Protein AF-A0A5K1HPI1-F1 (afdb_monomer_lite)

Sequence (165 aa):
KYSEIVFPILSPDPATKKEVHFLKYPIYVGGNRGRGQIYPDGSKSNNTVYNASAAGIVSKIVRKEKKGGYEITISDASNGHETVDIIPPGPELLVSEGEYIKLDQPLTSNPNVGGFGQGDAEIVLQDPLRIQGLLFFLASVILAQIFLVLKKKQFEKVQLAEMNF

Foldseek 3Di:
DPPDDDDDDDDDDCVVPVVDDQFKDKDKDKDKDDDDQADPVRDGDLQAWDFDQAWAFFADWDFDDPFTWIWTWGQHPPPRDIDIDTHGPDWAADDDHGDTDHHRHTRTDRRDPMDMDMDMDIDGRDDVVVVVVVVVVVVVVVVVVVVVVVVVVVVVVVCVVVVHD

InterPro domains:
  IPR002325 Cytochrome f [PF01333] (46-165)
  IPR002325 Cytochrome f [PR00610] (12-32)
  IPR002325 Cytochrome f [PR00610] (33-56)
  IPR002325 Cytochrome f [PR00610] (83-103)
  IPR002325 Cytochrome f [PR00610] (104-124)
  IPR002325 Cytochrome f [PR00610] (125-145)
  IPR002325 Cytochrome f [PR00610] (146-163)
  IPR002325 Cytochrome f [PS51010] (1-165)
  IPR011054 Rudiment single hybrid motif [SSF51246] (47-110)
  IPR024058 Cytochrome f transmembrane anchor [SSF103431] (127-165)
  IPR024094 Cytochrome f large domain [PF16639] (1-34)
  IPR036826 Cytochrome f large domain superfamily [G3DSA:2.60.40.830] (1-131)
  IPR036826 Cytochrome f large domain superfamily [SSF49441] (1-130)

Radius of gyration: 35.95 Å; chains: 1; bounding box: 88×32×83 Å

pLDDT: mean 94.17, std 6.2, range [66.31, 98.75]

Organism: NCBI:txid210225

Secondary structure (DSSP, 8-state):
--SS-----PPP-TTT-TT--SSEEEEEEEEEES--SB-TTSPBPSSS--B-SS-EEEEEEEE-TTT--EEEEEE-TTT--EEEEEE-SSSPB---TT-EE-TT-B-B------EEEEEEEEEE---HHHHHHHHHHHHHHHHHHHHHHHHHHHHHHHHHHHT--

Structure (mmCIF, N/CA/C/O backbone):
data_AF-A0A5K1HPI1-F1
#
_entry.id   AF-A0A5K1HPI1-F1
#
loop_
_atom_site.group_PDB
_atom_site.id
_atom_site.type_symbol
_atom_site.label_atom_id
_atom_site.label_alt_id
_atom_site.label_comp_id
_atom_site.label_asym_id
_atom_site.label_entity_id
_atom_site.label_seq_id
_atom_site.pdbx_PDB_ins_code
_atom_site.Cartn_x
_atom_site.Cartn_y
_atom_site.Cartn_z
_atom_site.occupancy
_atom_site.B_iso_or_equiv
_atom_site.auth_seq_id
_atom_site.auth_comp_id
_atom_site.auth_asym_id
_atom_site.auth_atom_id
_atom_site.pdbx_PDB_model_num
ATOM 1 N N . LYS A 1 1 ? -8.121 -18.386 0.194 1.00 85.50 1 LYS A N 1
ATOM 2 C CA . LYS A 1 1 ? -8.402 -18.503 -1.258 1.00 85.50 1 LYS A CA 1
ATOM 3 C C . LYS A 1 1 ? -7.770 -17.364 -2.054 1.00 85.50 1 LYS A C 1
ATOM 5 O O . LYS A 1 1 ? -7.110 -17.675 -3.026 1.00 85.50 1 LYS A O 1
ATOM 10 N N . TYR A 1 2 ? -7.904 -16.100 -1.637 1.00 91.31 2 TYR A N 1
ATOM 11 C CA . TYR A 1 2 ? -7.254 -14.964 -2.310 1.00 91.31 2 TYR A CA 1
ATOM 12 C C . TYR A 1 2 ? -6.199 -14.320 -1.404 1.00 91.31 2 TYR A C 1
ATOM 14 O O . TYR A 1 2 ? -6.504 -13.408 -0.644 1.00 91.31 2 TYR A O 1
ATOM 22 N N . SER A 1 3 ? -4.981 -14.863 -1.417 1.00 93.50 3 SER A N 1
ATOM 23 C CA . SER A 1 3 ? -3.787 -14.190 -0.873 1.00 93.50 3 SER A CA 1
ATOM 24 C C . SER A 1 3 ? -3.172 -13.222 -1.883 1.00 93.50 3 SER A C 1
ATOM 26 O O . SER A 1 3 ? -2.490 -12.287 -1.490 1.00 93.50 3 SER A O 1
ATOM 28 N N . GLU A 1 4 ? -3.461 -13.437 -3.166 1.00 95.44 4 GLU A N 1
ATOM 29 C CA . GLU A 1 4 ? -3.016 -12.634 -4.296 1.00 95.44 4 GLU A CA 1
ATOM 30 C C . GLU A 1 4 ? -4.220 -12.353 -5.199 1.00 95.44 4 GLU A C 1
ATOM 32 O O . GLU A 1 4 ? -5.107 -13.202 -5.356 1.00 95.44 4 GLU A O 1
ATOM 37 N N . ILE A 1 5 ? -4.269 -11.146 -5.761 1.00 96.69 5 ILE A N 1
ATOM 38 C CA . ILE A 1 5 ? -5.320 -10.703 -6.679 1.00 96.69 5 ILE A CA 1
ATOM 39 C C . ILE A 1 5 ? -4.632 -10.190 -7.942 1.00 96.69 5 ILE A C 1
ATOM 41 O O . ILE A 1 5 ? -3.748 -9.339 -7.866 1.00 96.69 5 ILE A O 1
ATOM 45 N N . VAL A 1 6 ? -5.046 -10.706 -9.098 1.00 97.12 6 VAL A N 1
ATOM 46 C CA . VAL A 1 6 ? -4.508 -10.313 -10.404 1.00 97.12 6 VAL A CA 1
ATOM 47 C C . VAL A 1 6 ? -5.476 -9.343 -11.070 1.00 97.12 6 VAL A C 1
ATOM 49 O O . VAL A 1 6 ? -6.651 -9.663 -11.250 1.00 97.12 6 VAL A O 1
ATOM 52 N N . PHE A 1 7 ? -4.970 -8.172 -11.456 1.00 97.38 7 PHE A N 1
ATOM 53 C CA . PHE A 1 7 ? -5.740 -7.141 -12.147 1.00 97.38 7 PHE A CA 1
ATOM 54 C C . PHE A 1 7 ? -5.348 -7.096 -13.630 1.00 97.38 7 PHE A C 1
ATOM 56 O O . PHE A 1 7 ? -4.215 -6.725 -13.943 1.00 97.38 7 PHE A O 1
ATOM 63 N N . PRO A 1 8 ? -6.250 -7.448 -14.561 1.00 97.56 8 PRO A N 1
ATOM 64 C CA . PRO A 1 8 ? -6.012 -7.237 -15.983 1.00 97.56 8 PRO A CA 1
ATOM 65 C C . PRO A 1 8 ? -6.231 -5.755 -16.326 1.00 97.56 8 PRO A C 1
ATOM 67 O O . PRO A 1 8 ? -7.366 -5.282 -16.360 1.00 97.56 8 PRO A O 1
ATOM 70 N N . ILE A 1 9 ? -5.145 -5.017 -16.565 1.00 97.19 9 ILE A N 1
ATOM 71 C CA . ILE A 1 9 ? -5.173 -3.580 -16.884 1.00 97.19 9 ILE A CA 1
ATOM 72 C C . ILE A 1 9 ? -4.748 -3.377 -18.340 1.00 97.19 9 ILE A C 1
ATOM 74 O O . ILE A 1 9 ? -3.723 -3.903 -18.771 1.00 97.19 9 ILE A O 1
ATOM 78 N N . LEU A 1 10 ? -5.521 -2.591 -19.091 1.00 97.50 10 LEU A N 1
ATOM 79 C CA . LEU A 1 10 ? -5.189 -2.186 -20.456 1.00 97.50 10 LEU A CA 1
ATOM 80 C C . LEU A 1 10 ? -4.533 -0.801 -20.446 1.00 97.50 10 LEU A C 1
ATOM 82 O O . LEU A 1 10 ? -5.100 0.153 -19.911 1.00 97.50 10 LEU A O 1
ATOM 86 N N . SER A 1 11 ? -3.354 -0.680 -21.056 1.00 97.25 11 SER A N 1
ATOM 87 C CA . SER A 1 11 ? -2.669 0.605 -21.200 1.00 97.25 11 SER A CA 1
ATOM 88 C C . SER A 1 11 ? -3.407 1.534 -22.176 1.00 97.25 11 SER A C 1
ATOM 90 O O . SER A 1 11 ? -3.920 1.065 -23.194 1.00 97.25 11 SER A O 1
ATOM 92 N N . PRO A 1 12 ? -3.437 2.853 -21.921 1.00 96.88 12 PRO A N 1
ATOM 93 C CA . PRO A 1 12 ? -3.958 3.825 -22.877 1.00 96.88 12 PRO A CA 1
ATOM 94 C C . PRO A 1 12 ? -3.032 3.988 -24.092 1.00 96.88 12 PRO A C 1
ATOM 96 O O . PRO A 1 12 ? -1.845 3.674 -24.026 1.00 96.88 12 PRO A O 1
ATOM 99 N N . ASP A 1 13 ? -3.574 4.547 -25.174 1.00 96.31 13 ASP A N 1
ATOM 100 C CA . ASP A 1 13 ? -2.833 4.870 -26.394 1.00 96.31 13 ASP A CA 1
ATOM 101 C C . ASP A 1 13 ? -2.699 6.401 -26.579 1.00 96.31 13 ASP A C 1
ATOM 103 O O . ASP A 1 13 ? -3.703 7.077 -26.837 1.00 96.31 13 ASP A O 1
ATOM 107 N N . PRO A 1 14 ? -1.479 6.965 -26.464 1.00 95.81 14 PRO A N 1
ATOM 108 C CA . PRO A 1 14 ? -1.208 8.386 -26.707 1.00 95.81 14 PRO A CA 1
ATOM 109 C C . PRO A 1 14 ? -1.517 8.878 -28.129 1.00 95.81 14 PRO A C 1
ATOM 111 O O . PRO A 1 14 ? -1.724 10.077 -28.319 1.00 95.81 14 PRO A O 1
ATOM 114 N N . ALA A 1 15 ? -1.554 7.997 -29.138 1.00 94.00 15 ALA A N 1
ATOM 115 C CA . ALA A 1 15 ? -1.855 8.399 -30.516 1.00 94.00 15 ALA A CA 1
ATOM 116 C C . ALA A 1 15 ? -3.324 8.812 -30.685 1.00 94.00 15 ALA A C 1
ATOM 118 O O . ALA A 1 15 ? -3.647 9.708 -31.467 1.00 94.00 15 ALA A O 1
ATOM 119 N N . THR A 1 16 ? -4.215 8.179 -29.922 1.00 95.69 16 THR A N 1
ATOM 120 C CA . THR A 1 16 ? -5.654 8.461 -29.933 1.00 95.69 16 THR A CA 1
ATOM 121 C C . THR A 1 16 ? -6.079 9.404 -28.808 1.00 95.69 16 THR A C 1
ATOM 123 O O . THR A 1 16 ? -7.016 10.184 -28.987 1.00 95.69 16 THR A O 1
ATOM 126 N N . LYS A 1 17 ? -5.387 9.390 -27.660 1.00 95.19 17 LYS A N 1
ATOM 127 C CA . LYS A 1 17 ? -5.703 10.223 -26.487 1.00 95.19 17 LYS A CA 1
ATOM 128 C C . LYS A 1 17 ? -4.611 11.256 -26.218 1.00 95.19 17 LYS A C 1
ATOM 130 O O . LYS A 1 17 ? -3.588 10.945 -25.619 1.00 95.19 17 LYS A O 1
ATOM 135 N N . LYS A 1 18 ? -4.885 12.515 -26.575 1.00 93.75 18 LYS A N 1
ATOM 136 C CA . LYS A 1 18 ? -3.924 13.632 -26.468 1.00 93.75 18 LYS A CA 1
ATOM 137 C C . LYS A 1 18 ? -3.504 13.996 -25.040 1.00 93.75 18 LYS A C 1
ATOM 139 O O . LYS A 1 18 ? -2.464 14.617 -24.870 1.00 93.75 18 LYS A O 1
ATOM 144 N N . GLU A 1 19 ? -4.301 13.630 -24.040 1.00 95.69 19 GLU A N 1
ATOM 145 C CA . GLU A 1 19 ? -4.015 13.880 -22.618 1.00 95.69 19 GLU A CA 1
ATOM 146 C C . GLU A 1 19 ? -3.029 12.862 -22.017 1.00 95.69 19 GLU A C 1
ATOM 148 O O . GLU A 1 19 ? -2.554 13.033 -20.897 1.00 95.69 19 GLU A O 1
ATOM 153 N N . VAL A 1 20 ? -2.727 11.783 -22.747 1.00 95.38 20 VAL A N 1
ATOM 154 C CA . VAL A 1 20 ? -1.820 10.722 -22.306 1.00 95.38 20 VAL A CA 1
ATOM 155 C C . VAL A 1 20 ? -0.486 10.876 -23.026 1.00 95.38 20 VAL A C 1
ATOM 157 O O . VAL A 1 20 ? -0.434 11.117 -24.231 1.00 95.38 20 VAL A O 1
ATOM 160 N N . HIS A 1 21 ? 0.612 10.702 -22.296 1.00 96.62 21 HIS A N 1
ATOM 161 C CA . HIS A 1 21 ? 1.962 10.869 -22.821 1.00 96.62 21 HIS A CA 1
ATOM 162 C C . HIS A 1 21 ? 2.842 9.667 -22.471 1.00 96.62 21 HIS A C 1
ATOM 164 O O . HIS A 1 21 ? 2.627 8.985 -21.475 1.00 96.62 21 HIS A O 1
ATOM 170 N N . PHE A 1 22 ? 3.871 9.403 -23.276 1.00 97.44 22 PHE A N 1
ATOM 171 C CA . PHE A 1 22 ? 4.851 8.352 -22.985 1.00 97.44 22 PHE A CA 1
ATOM 172 C C . PHE A 1 22 ? 5.787 8.781 -21.849 1.00 97.44 22 PHE A C 1
ATOM 174 O O . PHE A 1 22 ? 6.827 9.409 -22.092 1.00 97.44 22 PHE A O 1
ATOM 181 N N . LEU A 1 23 ? 5.381 8.463 -20.621 1.00 97.12 23 LEU A N 1
ATOM 182 C CA . LEU A 1 23 ? 6.031 8.822 -19.365 1.00 97.12 23 LEU A CA 1
ATOM 183 C C . LEU A 1 23 ? 6.063 7.631 -18.399 1.00 97.12 23 LEU A C 1
ATOM 185 O O . LEU A 1 23 ? 5.475 6.574 -18.638 1.00 97.12 23 LEU A O 1
ATOM 189 N N . LYS A 1 24 ? 6.760 7.831 -17.282 1.00 98.31 24 LYS A N 1
ATOM 190 C CA . LYS A 1 24 ? 6.691 6.963 -16.111 1.00 98.31 24 LYS A CA 1
ATOM 191 C C . LYS A 1 24 ? 5.533 7.428 -15.223 1.00 98.31 24 LYS A C 1
ATOM 193 O O . LYS A 1 24 ? 5.508 8.589 -14.824 1.00 98.31 24 LYS A O 1
ATOM 198 N N . TYR A 1 25 ? 4.588 6.537 -14.945 1.00 98.00 25 TYR A N 1
ATOM 199 C CA . TYR A 1 25 ? 3.385 6.803 -14.160 1.00 98.00 25 TYR A CA 1
ATOM 200 C C . TYR A 1 25 ? 3.420 6.048 -12.828 1.00 98.00 25 TYR A C 1
ATOM 202 O O . TYR A 1 25 ? 3.843 4.890 -12.814 1.00 98.00 25 TYR A O 1
ATOM 210 N N . PRO A 1 26 ? 2.953 6.658 -11.724 1.00 98.12 26 PRO A N 1
ATOM 211 C CA . PRO A 1 26 ? 2.800 5.959 -10.457 1.00 98.12 26 PRO A CA 1
ATOM 212 C C . PRO A 1 26 ? 1.544 5.074 -10.451 1.00 98.12 26 PRO A C 1
ATOM 214 O O . PRO A 1 26 ? 0.534 5.384 -11.085 1.00 98.12 26 PRO A O 1
ATOM 217 N N . ILE A 1 27 ? 1.603 3.985 -9.693 1.00 98.12 27 ILE A N 1
ATOM 218 C CA . ILE A 1 27 ? 0.493 3.096 -9.353 1.00 98.12 27 ILE A CA 1
ATOM 219 C C . ILE A 1 27 ? 0.457 2.997 -7.830 1.00 98.12 27 ILE A C 1
ATOM 221 O O . ILE A 1 27 ? 1.417 2.538 -7.216 1.00 98.12 27 ILE A O 1
ATOM 225 N N . TYR A 1 28 ? -0.665 3.397 -7.238 1.00 98.19 28 TYR A N 1
ATOM 226 C CA . TYR A 1 28 ? -0.897 3.324 -5.799 1.00 98.19 28 TYR A CA 1
ATOM 227 C C . TYR A 1 28 ? -1.842 2.170 -5.490 1.00 98.19 28 TYR A C 1
ATOM 229 O O . TYR A 1 28 ? -2.900 2.050 -6.116 1.00 98.19 28 TYR A O 1
ATOM 237 N N . VAL A 1 29 ? -1.488 1.333 -4.518 1.00 97.88 29 VAL A N 1
ATOM 238 C CA . VAL A 1 29 ? -2.328 0.216 -4.086 1.00 97.88 29 VAL A CA 1
ATOM 239 C C . VAL A 1 29 ? -2.494 0.219 -2.572 1.00 97.88 29 VAL A C 1
ATOM 241 O O . VAL A 1 29 ? -1.565 0.491 -1.816 1.00 97.88 29 VAL A O 1
ATOM 244 N N . GLY A 1 30 ? -3.705 -0.103 -2.127 1.00 97.81 30 GLY A N 1
ATOM 245 C CA . GLY A 1 30 ? -4.031 -0.320 -0.724 1.00 97.81 30 GLY A CA 1
ATOM 246 C C . GLY A 1 30 ? -4.665 -1.692 -0.555 1.00 97.81 30 GLY A C 1
ATOM 247 O O . GLY A 1 30 ? -5.552 -2.068 -1.322 1.00 97.81 30 GLY A O 1
ATOM 248 N N . GLY A 1 31 ? -4.218 -2.440 0.447 1.00 97.38 31 GLY A N 1
ATOM 249 C CA . GLY A 1 31 ? -4.734 -3.767 0.759 1.00 97.38 31 GLY A CA 1
ATOM 250 C C . GLY A 1 31 ? -5.051 -3.891 2.241 1.00 97.38 31 GLY A C 1
ATOM 251 O O . GLY A 1 31 ? -4.236 -3.531 3.084 1.00 97.38 31 GLY A O 1
ATOM 252 N N . ASN A 1 32 ? -6.227 -4.423 2.569 1.00 97.25 32 ASN A N 1
ATOM 253 C CA . ASN A 1 32 ? -6.611 -4.745 3.941 1.00 97.25 32 ASN A CA 1
ATOM 254 C C . ASN A 1 32 ? -6.874 -6.244 4.078 1.00 97.25 32 ASN A C 1
ATOM 256 O O . ASN A 1 32 ? -7.562 -6.844 3.248 1.00 97.25 32 ASN A O 1
ATOM 260 N N . ARG A 1 33 ? -6.411 -6.826 5.183 1.00 96.88 33 ARG A N 1
ATOM 261 C CA . ARG A 1 33 ? -6.815 -8.163 5.619 1.00 96.88 33 ARG A CA 1
ATOM 262 C C . ARG A 1 33 ? -7.291 -8.101 7.064 1.00 96.88 33 ARG A C 1
ATOM 264 O O . ARG A 1 33 ? -6.565 -7.644 7.935 1.00 96.88 33 ARG A O 1
ATOM 271 N N . GLY A 1 34 ? -8.478 -8.643 7.325 1.00 96.00 34 GLY A N 1
ATOM 272 C CA . GLY A 1 34 ? -9.111 -8.616 8.646 1.00 96.00 34 GLY A CA 1
ATOM 273 C C . GLY A 1 34 ? -10.226 -7.573 8.743 1.00 96.00 34 GLY A C 1
ATOM 274 O O . GLY A 1 34 ? -10.541 -6.885 7.771 1.00 96.00 34 GLY A O 1
ATOM 275 N N . ARG A 1 35 ? -10.872 -7.503 9.909 1.00 97.38 35 ARG A N 1
ATOM 276 C CA . ARG A 1 35 ? -11.989 -6.584 10.170 1.00 97.38 35 ARG A CA 1
ATOM 277 C C . ARG A 1 35 ? -11.469 -5.226 10.643 1.00 97.38 35 ARG A C 1
ATOM 279 O O . ARG A 1 35 ? -10.495 -5.174 11.387 1.00 97.38 35 ARG A O 1
ATOM 286 N N . GLY A 1 36 ? -12.147 -4.152 10.248 1.00 96.56 36 GLY A N 1
ATOM 287 C CA . GLY A 1 36 ? -11.835 -2.799 10.711 1.00 96.56 36 GLY A CA 1
ATOM 288 C C . GLY A 1 36 ? -12.196 -2.567 12.180 1.00 96.56 36 GLY A C 1
ATOM 289 O O . GLY A 1 36 ? -12.911 -3.363 12.788 1.00 96.56 36 GLY A O 1
ATOM 290 N N . GLN A 1 37 ? -11.691 -1.466 12.735 1.00 97.38 37 GLN A N 1
ATOM 291 C CA . GLN A 1 37 ? -11.839 -1.108 14.150 1.00 97.38 37 GLN A 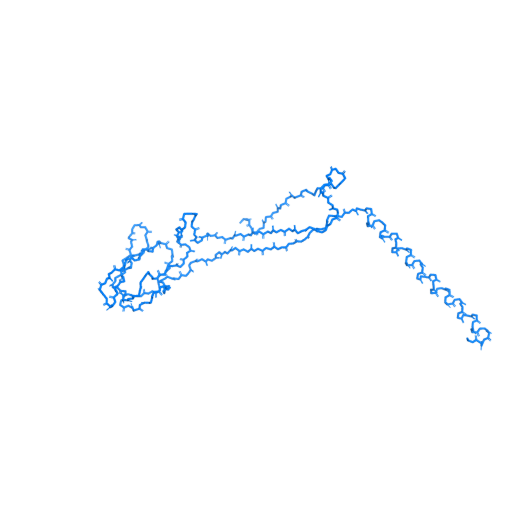CA 1
ATOM 292 C C . GLN A 1 37 ? -13.056 -0.213 14.407 1.00 97.38 37 GLN A C 1
ATOM 294 O O . GLN A 1 37 ? -13.617 -0.274 15.499 1.00 97.38 37 GLN A O 1
ATOM 299 N N . ILE A 1 38 ? -13.458 0.596 13.425 1.00 97.44 38 ILE A N 1
ATOM 300 C CA . ILE A 1 38 ? -14.451 1.670 13.553 1.00 97.44 38 ILE A CA 1
ATOM 301 C C . ILE A 1 38 ? -15.477 1.532 12.424 1.00 97.44 38 ILE A C 1
ATOM 303 O O . ILE A 1 38 ? -15.113 1.217 11.288 1.00 97.44 38 ILE A O 1
ATOM 307 N N . TYR A 1 39 ? -16.752 1.743 12.739 1.00 97.12 39 TYR A N 1
ATOM 308 C CA . TYR A 1 39 ? -17.839 1.796 11.764 1.00 97.12 39 TYR A CA 1
ATOM 309 C C . TYR A 1 39 ? -18.015 3.213 11.191 1.00 97.12 39 TYR A C 1
ATOM 311 O O . TYR A 1 39 ? -17.573 4.182 11.804 1.00 97.12 39 TYR A O 1
ATOM 319 N N . PRO A 1 40 ? -18.681 3.377 10.031 1.00 97.69 40 PRO A N 1
ATOM 320 C CA . PRO A 1 40 ? -18.888 4.697 9.425 1.00 97.69 40 PRO A CA 1
ATOM 321 C C . PRO A 1 40 ? -19.642 5.711 10.302 1.00 97.69 40 PRO A C 1
ATOM 323 O O . PRO A 1 40 ? -19.511 6.909 10.082 1.00 97.69 40 PRO A O 1
ATOM 326 N N . ASP A 1 41 ? -20.410 5.248 11.291 1.00 97.12 41 ASP A N 1
ATOM 327 C CA . ASP A 1 41 ? -21.094 6.088 12.285 1.00 97.12 41 ASP A CA 1
ATOM 328 C C . ASP A 1 41 ? -20.173 6.561 13.430 1.00 97.12 41 ASP A C 1
ATOM 330 O O . ASP A 1 41 ? -20.614 7.272 14.330 1.00 97.12 41 ASP A O 1
ATOM 334 N N . GLY A 1 42 ? -18.897 6.166 13.410 1.00 96.88 42 GLY A N 1
ATOM 335 C CA . GLY A 1 42 ? -17.898 6.474 14.432 1.00 96.88 42 GLY A CA 1
ATOM 336 C C . GLY A 1 42 ? -17.872 5.490 15.604 1.00 96.88 42 GLY A C 1
ATOM 337 O O . GLY A 1 42 ? -16.978 5.579 16.449 1.00 96.88 42 GLY A O 1
ATOM 338 N N . SER A 1 43 ? -18.796 4.527 15.669 1.00 95.62 43 SER A N 1
ATOM 339 C CA . SER A 1 43 ? -18.824 3.544 16.752 1.00 95.62 43 SER A CA 1
ATOM 340 C C . SER A 1 43 ? -17.673 2.535 16.641 1.00 95.62 43 SER A C 1
ATOM 342 O O . SER A 1 43 ? -17.247 2.133 15.553 1.00 95.62 43 SER A O 1
ATOM 344 N N . LYS A 1 44 ? -17.143 2.108 17.793 1.00 95.81 44 LYS A N 1
ATOM 345 C CA . LYS A 1 44 ? -16.100 1.075 17.862 1.00 95.81 44 LYS A CA 1
ATOM 346 C C . LYS A 1 44 ? -16.695 -0.306 17.583 1.00 95.81 44 LYS A C 1
ATOM 348 O O . LYS A 1 44 ? -17.737 -0.676 18.121 1.00 95.81 44 LYS A O 1
ATOM 353 N N . SER A 1 45 ? -15.992 -1.099 16.784 1.00 96.38 45 SER A N 1
ATOM 354 C CA . SER A 1 45 ? -16.274 -2.524 16.609 1.00 96.38 45 SER A CA 1
ATOM 355 C C . SER A 1 45 ? -15.705 -3.352 17.764 1.00 96.38 45 SER A C 1
ATOM 357 O O . SER A 1 45 ? -14.851 -2.899 18.514 1.00 96.38 45 SER A O 1
ATOM 359 N N . ASN A 1 46 ? -16.072 -4.629 17.833 1.00 95.31 46 ASN A N 1
ATOM 360 C CA . ASN A 1 46 ? -15.461 -5.576 18.764 1.00 95.31 46 ASN A CA 1
ATOM 361 C C . ASN A 1 46 ? -14.042 -6.054 18.372 1.00 95.31 46 ASN A C 1
ATOM 363 O O . ASN A 1 46 ? -13.530 -6.972 19.003 1.00 95.31 46 ASN A O 1
ATOM 367 N N . ASN A 1 47 ? -13.420 -5.494 17.323 1.00 96.88 47 ASN A N 1
ATOM 368 C CA . ASN A 1 47 ? -12.049 -5.816 16.898 1.00 96.88 47 ASN A CA 1
ATOM 369 C C . ASN A 1 47 ? -11.060 -4.682 17.230 1.00 96.88 47 ASN A C 1
ATOM 371 O O . ASN A 1 47 ? -10.234 -4.299 16.400 1.00 96.88 47 ASN A O 1
ATOM 375 N N . THR A 1 48 ? -11.208 -4.084 18.409 1.00 97.00 48 THR A N 1
ATOM 376 C CA . THR A 1 48 ? -10.373 -2.982 18.898 1.00 97.00 48 THR A CA 1
ATOM 377 C C . THR A 1 48 ? -10.263 -3.031 20.419 1.00 97.00 48 THR A C 1
ATOM 379 O O . THR A 1 48 ? -10.954 -3.815 21.071 1.00 97.00 48 THR A O 1
ATOM 382 N N . VAL A 1 49 ? -9.401 -2.184 20.973 1.00 96.94 49 VAL A N 1
ATOM 383 C CA . VAL A 1 49 ? -9.220 -2.031 22.418 1.00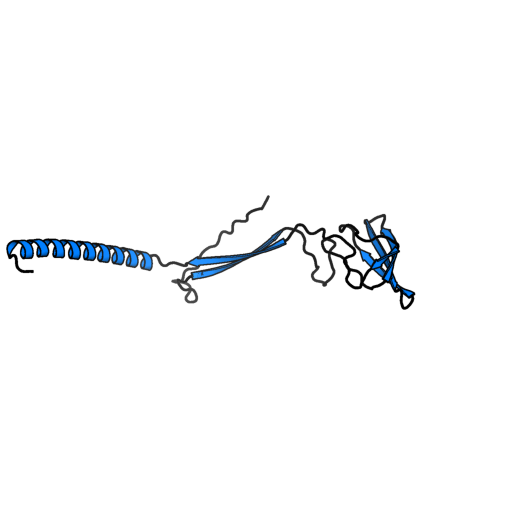 96.94 49 VAL A CA 1
ATOM 384 C C . VAL A 1 49 ? -10.294 -1.106 22.996 1.00 96.94 49 VAL A C 1
ATOM 386 O O . VAL A 1 49 ? -10.605 -0.043 22.437 1.00 96.94 49 VAL A O 1
ATOM 389 N N . TYR A 1 50 ? -10.848 -1.513 24.137 1.00 96.81 50 TYR A N 1
ATOM 390 C CA . TYR A 1 50 ? -11.737 -0.694 24.952 1.00 96.81 50 TYR A CA 1
ATOM 391 C C . TYR A 1 50 ? -10.951 -0.117 26.130 1.00 96.81 50 TYR A C 1
ATOM 393 O O . TYR A 1 50 ? -10.272 -0.849 26.846 1.00 96.81 50 TYR A O 1
ATOM 401 N N . ASN A 1 51 ? -11.033 1.201 26.293 1.00 96.81 51 ASN A N 1
ATOM 402 C CA . ASN A 1 51 ? -10.323 1.952 27.324 1.00 96.81 51 ASN A CA 1
ATOM 403 C C . ASN A 1 51 ? -11.313 2.431 28.384 1.00 96.81 51 ASN A C 1
ATOM 405 O O . ASN A 1 51 ? -12.492 2.604 28.072 1.00 96.81 51 ASN A O 1
ATOM 409 N N . ALA A 1 52 ? -10.806 2.684 29.586 1.00 95.44 52 ALA A N 1
ATOM 410 C CA . ALA A 1 52 ? -11.560 3.229 30.701 1.00 95.44 52 ALA A CA 1
ATOM 411 C C . ALA A 1 52 ? -12.055 4.648 30.407 1.00 95.44 52 ALA A C 1
ATOM 413 O O . ALA A 1 52 ? -11.256 5.537 30.098 1.00 95.44 52 ALA A O 1
ATOM 414 N N . SER A 1 53 ? -13.359 4.875 30.551 1.00 94.44 53 SER A N 1
ATOM 415 C CA . SER A 1 53 ? -13.968 6.203 30.383 1.00 94.44 53 SER A CA 1
ATOM 416 C C . SER A 1 53 ? -13.699 7.165 31.545 1.00 94.44 53 SER A C 1
ATOM 418 O O . SER A 1 53 ? -13.856 8.375 31.384 1.00 94.44 53 SER A O 1
ATOM 420 N N . ALA A 1 54 ? -13.287 6.647 32.705 1.00 92.88 54 ALA A N 1
ATOM 421 C CA . ALA A 1 54 ? -12.960 7.417 33.900 1.00 92.88 54 ALA A CA 1
ATOM 422 C C . ALA A 1 54 ? -11.815 6.760 34.688 1.00 92.88 54 ALA A C 1
ATOM 424 O O . ALA A 1 54 ? -11.556 5.564 34.558 1.00 92.88 54 ALA A O 1
ATOM 425 N N . ALA A 1 55 ? -11.132 7.548 35.521 1.00 93.44 55 ALA A N 1
ATOM 426 C CA . ALA A 1 55 ? -10.199 7.022 36.514 1.00 93.44 55 ALA A CA 1
ATOM 427 C C . ALA A 1 55 ? -10.958 6.607 37.783 1.00 93.44 55 ALA A C 1
ATOM 429 O O . ALA A 1 55 ? -11.909 7.278 38.179 1.00 93.44 55 ALA A O 1
ATOM 430 N N . GLY A 1 56 ? -10.528 5.537 38.447 1.00 94.00 56 GLY A N 1
ATOM 431 C CA . GLY A 1 56 ? -11.193 5.059 39.655 1.00 94.00 56 GLY A CA 1
ATOM 432 C C . GLY A 1 56 ? -10.864 3.613 39.992 1.00 94.00 56 GLY A C 1
ATOM 433 O O . GLY A 1 56 ? -9.939 3.026 39.436 1.00 94.00 56 GLY A O 1
ATOM 434 N N . ILE A 1 57 ? -11.629 3.041 40.917 1.00 94.06 57 ILE A N 1
ATOM 435 C CA . ILE A 1 57 ? -11.541 1.625 41.290 1.00 94.06 57 ILE A CA 1
ATOM 436 C C . ILE A 1 57 ? -12.597 0.847 40.502 1.00 94.06 57 ILE A C 1
ATOM 438 O O . ILE A 1 57 ? -13.747 1.277 40.412 1.00 94.06 57 ILE A O 1
ATOM 442 N N . VAL A 1 58 ? -12.223 -0.303 39.945 1.00 95.19 58 VAL A N 1
ATOM 443 C CA . VAL A 1 58 ? -13.168 -1.229 39.308 1.00 95.19 58 VAL A CA 1
ATOM 444 C C . VAL A 1 58 ? -14.031 -1.869 40.394 1.00 95.19 58 VAL A C 1
ATOM 446 O O . VAL A 1 58 ? -13.563 -2.732 41.135 1.00 95.19 58 VAL A O 1
ATOM 449 N N . SER A 1 59 ? -15.288 -1.443 40.512 1.00 93.06 59 SER A N 1
ATOM 450 C CA . SER A 1 59 ? -16.184 -1.904 41.576 1.00 93.06 59 SER A CA 1
ATOM 451 C C . SER A 1 59 ? -16.847 -3.237 41.244 1.00 93.06 59 SER A C 1
ATOM 453 O O . SER A 1 59 ? -17.055 -4.056 42.138 1.00 93.06 59 SER A O 1
ATOM 455 N N . LYS A 1 60 ? -17.178 -3.467 39.967 1.00 94.31 60 LYS A N 1
ATOM 456 C CA . LYS A 1 60 ? -17.874 -4.679 39.523 1.00 94.31 60 LYS A CA 1
ATOM 457 C C . LYS A 1 60 ? -17.630 -4.982 38.051 1.00 94.31 60 LYS A C 1
ATOM 459 O O . LYS A 1 60 ? -17.673 -4.079 37.216 1.00 94.31 60 LYS A O 1
ATOM 464 N N . ILE A 1 61 ? -17.466 -6.261 37.725 1.00 94.81 61 ILE A N 1
ATOM 465 C CA . ILE A 1 61 ? -17.389 -6.776 36.357 1.00 94.81 61 ILE A CA 1
ATOM 466 C C . ILE A 1 61 ? -18.502 -7.813 36.154 1.00 94.81 61 ILE A C 1
ATOM 468 O O . ILE A 1 61 ? -18.472 -8.913 36.703 1.00 94.81 61 ILE A O 1
ATOM 472 N N . VAL A 1 62 ? -19.491 -7.496 35.315 1.00 94.00 62 VAL A N 1
ATOM 473 C CA . VAL A 1 62 ? -20.592 -8.414 34.975 1.00 94.00 62 VAL A CA 1
ATOM 474 C C . VAL A 1 62 ? -20.425 -8.949 33.560 1.00 94.00 62 VAL A C 1
ATOM 476 O O . VAL A 1 62 ? -20.396 -8.193 32.590 1.00 94.00 62 VAL A O 1
ATOM 479 N N . ARG A 1 63 ? -20.379 -10.276 33.414 1.00 89.31 63 ARG A N 1
ATOM 480 C CA . ARG A 1 63 ? -20.377 -10.934 32.100 1.00 89.31 63 ARG A CA 1
ATOM 481 C C . ARG A 1 63 ? -21.807 -11.097 31.580 1.00 89.31 63 ARG A C 1
ATOM 483 O O . ARG A 1 63 ? -22.650 -11.678 32.257 1.00 89.31 63 ARG A O 1
ATOM 490 N N . LYS A 1 64 ? -22.089 -10.641 30.355 1.00 86.25 64 LYS A N 1
ATOM 491 C CA . LYS A 1 64 ? -23.432 -10.760 29.752 1.00 86.25 64 LYS A CA 1
ATOM 492 C C . LYS A 1 64 ? -23.662 -12.174 29.205 1.00 86.25 64 LYS A C 1
ATOM 494 O O . LYS A 1 64 ? -22.998 -12.591 28.260 1.00 86.25 64 LYS A O 1
ATOM 499 N N . GLU A 1 65 ? -24.636 -12.899 29.760 1.00 74.75 65 GLU A N 1
ATOM 500 C CA . GLU A 1 65 ? -24.833 -14.340 29.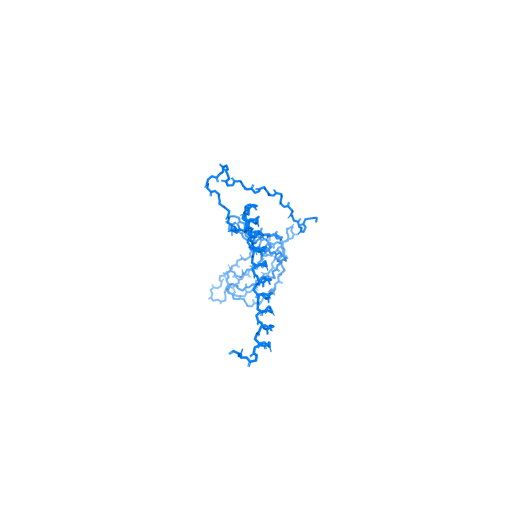510 1.00 74.75 65 GLU A CA 1
ATOM 501 C C . GLU A 1 65 ? -25.193 -14.707 28.056 1.00 74.75 65 GLU A C 1
ATOM 503 O O . GLU A 1 65 ? -24.625 -15.643 27.503 1.00 74.75 65 GLU A O 1
ATOM 508 N N . LYS A 1 66 ? -26.117 -13.983 27.400 1.00 69.00 66 LYS A N 1
ATOM 509 C CA . LYS A 1 66 ? -26.673 -14.403 26.089 1.00 69.00 66 LYS A CA 1
ATOM 510 C C . LYS A 1 66 ? -25.872 -13.962 24.859 1.00 69.00 66 LYS A C 1
ATOM 512 O O . LYS A 1 66 ? -25.977 -14.593 23.814 1.00 69.00 66 LYS A O 1
ATOM 517 N N . LYS A 1 67 ? -25.132 -12.853 24.948 1.00 69.44 67 LYS A N 1
ATOM 518 C CA . LYS A 1 67 ? -24.364 -12.274 23.824 1.00 69.44 67 LYS A CA 1
ATOM 519 C C . LYS A 1 67 ? -22.854 -12.250 24.075 1.00 69.44 67 LYS A C 1
ATOM 521 O O . LYS A 1 67 ? -22.111 -11.897 23.167 1.00 69.44 67 LYS A O 1
ATOM 526 N N . GLY A 1 68 ? -22.398 -12.632 25.269 1.00 84.00 68 GLY A N 1
ATOM 527 C CA . GLY A 1 68 ? -21.031 -12.375 25.714 1.00 84.00 68 GLY A CA 1
ATOM 528 C C . GLY A 1 68 ? -20.755 -10.879 25.916 1.00 84.00 68 GLY A C 1
ATOM 529 O O . GLY A 1 68 ? -21.632 -10.037 25.718 1.00 84.00 68 GLY A O 1
ATOM 530 N N . GLY A 1 69 ? -19.523 -10.557 26.310 1.00 90.00 69 GLY A N 1
ATOM 531 C CA . GLY A 1 69 ? -19.102 -9.197 26.658 1.00 90.00 69 GLY A CA 1
ATOM 532 C C . GLY A 1 69 ? -19.170 -8.905 28.157 1.00 90.00 69 GLY A C 1
ATOM 533 O O . GLY A 1 69 ? -19.592 -9.754 28.953 1.00 90.00 69 GLY A O 1
ATOM 534 N N . TYR A 1 70 ? -18.745 -7.698 28.515 1.00 93.56 70 TYR A N 1
ATOM 535 C CA . TYR A 1 70 ? -18.567 -7.247 29.891 1.00 93.56 70 TYR A CA 1
ATOM 536 C C . TYR A 1 70 ? -19.261 -5.907 30.116 1.00 93.56 70 TYR A C 1
ATOM 538 O O . TYR A 1 70 ? -19.361 -5.074 29.215 1.00 93.56 70 TYR A O 1
ATOM 546 N N . GLU A 1 71 ? -19.746 -5.717 31.330 1.00 94.75 71 GLU A N 1
ATOM 547 C CA . GLU A 1 71 ? -20.176 -4.434 31.863 1.00 94.75 71 GLU A CA 1
ATOM 548 C C . GLU A 1 71 ? -19.318 -4.148 33.084 1.00 94.75 71 GLU A C 1
ATOM 550 O O . GLU A 1 71 ? -19.281 -4.960 34.012 1.00 94.75 71 GLU A O 1
ATOM 555 N N . ILE A 1 72 ? -18.570 -3.053 33.026 1.00 94.62 72 ILE A N 1
ATOM 556 C CA . ILE A 1 72 ? -17.575 -2.697 34.030 1.00 94.62 72 ILE A CA 1
ATOM 557 C C . ILE A 1 72 ? -18.031 -1.418 34.695 1.00 94.62 72 ILE A C 1
ATOM 559 O O . ILE A 1 72 ? -18.195 -0.396 34.033 1.00 94.62 72 ILE A O 1
ATOM 563 N N . THR A 1 73 ? -18.231 -1.486 36.002 1.00 95.25 73 THR A N 1
ATOM 564 C CA . THR A 1 73 ? -18.548 -0.319 36.814 1.00 95.25 73 THR A CA 1
ATOM 565 C C . THR A 1 73 ? -17.256 0.214 37.419 1.00 95.25 73 THR A C 1
ATOM 567 O O . THR A 1 73 ? -16.513 -0.519 38.075 1.00 95.25 73 THR A O 1
ATOM 570 N N . ILE A 1 74 ? -16.976 1.489 37.166 1.00 94.38 74 ILE A N 1
ATOM 571 C CA . ILE A 1 74 ? -15.803 2.208 37.659 1.00 94.38 74 ILE A CA 1
ATOM 572 C C . ILE A 1 74 ? -16.305 3.259 38.640 1.00 94.38 74 ILE A C 1
ATOM 574 O O . ILE A 1 74 ? -17.047 4.159 38.251 1.00 94.38 74 ILE A O 1
ATOM 578 N N . SER A 1 75 ? -15.911 3.140 39.904 1.00 93.19 75 SER A N 1
ATOM 579 C CA . SER A 1 75 ? -16.222 4.124 40.939 1.00 93.19 75 SER A CA 1
ATOM 580 C C . SER A 1 75 ? -15.072 5.119 41.065 1.00 93.19 75 SER A C 1
ATOM 582 O O . SER A 1 75 ? -13.950 4.732 41.417 1.00 93.19 75 SER A O 1
ATOM 584 N N . ASP A 1 76 ? -15.342 6.392 40.795 1.00 86.25 76 ASP A N 1
ATOM 585 C CA . ASP A 1 76 ? -14.374 7.470 40.981 1.00 86.25 76 ASP A CA 1
ATOM 586 C C . ASP A 1 76 ? -14.128 7.690 42.483 1.00 86.25 76 ASP A C 1
ATOM 588 O O . ASP A 1 76 ? -15.043 7.931 43.277 1.00 86.25 76 ASP A O 1
ATOM 592 N N . ALA A 1 77 ? -12.858 7.591 42.879 1.00 73.12 77 ALA A N 1
ATOM 593 C CA . ALA A 1 77 ? -12.427 7.676 44.271 1.00 73.12 77 ALA A CA 1
ATOM 594 C C . ALA A 1 77 ? -12.610 9.078 44.887 1.00 73.12 77 ALA A C 1
ATOM 596 O O . ALA A 1 77 ? -12.551 9.217 46.108 1.00 73.12 77 ALA A O 1
ATOM 597 N N . SER A 1 78 ? -12.799 10.116 44.066 1.00 75.19 78 SER A N 1
ATOM 598 C CA . SER A 1 78 ? -12.830 11.514 44.510 1.00 75.19 78 SER A CA 1
ATOM 599 C C . SER A 1 78 ? -14.238 12.076 44.732 1.00 75.19 78 SER A C 1
ATOM 601 O O . SER A 1 78 ? -14.426 12.933 45.594 1.00 75.19 78 SER A O 1
ATOM 603 N N . ASN A 1 79 ? -15.230 11.600 43.979 1.00 77.06 79 ASN A N 1
ATOM 604 C CA . ASN A 1 79 ? -16.591 12.152 43.960 1.00 77.06 79 ASN A CA 1
ATOM 605 C C . ASN A 1 79 ? -17.689 11.076 44.093 1.00 77.06 79 ASN A C 1
ATOM 607 O O . ASN A 1 79 ? -18.865 11.426 44.189 1.00 77.06 79 ASN A O 1
ATOM 611 N N . GLY A 1 80 ? -17.324 9.786 44.131 1.00 76.12 80 GLY A N 1
ATOM 612 C CA . GLY A 1 80 ? -18.261 8.668 44.268 1.00 76.12 80 GLY A CA 1
ATOM 613 C C . GLY A 1 80 ? -19.152 8.440 43.045 1.00 76.12 80 GLY A C 1
ATOM 614 O O . GLY A 1 80 ? -20.120 7.689 43.139 1.00 76.12 80 GLY A O 1
ATOM 615 N N . HIS A 1 81 ? -18.861 9.089 41.914 1.00 86.69 81 HIS A N 1
ATOM 616 C CA . HIS A 1 81 ? -19.602 8.884 40.678 1.00 86.69 81 HIS A CA 1
ATOM 617 C C . HIS A 1 81 ? -19.241 7.523 40.072 1.00 86.69 81 HIS A C 1
ATOM 619 O O . HIS A 1 81 ? -18.065 7.167 39.970 1.00 86.69 81 HIS A O 1
ATOM 625 N N . GLU A 1 82 ? -20.256 6.770 39.654 1.00 91.00 82 GLU A N 1
ATOM 626 C CA . GLU A 1 82 ? -20.073 5.494 38.969 1.00 91.00 82 GLU A CA 1
ATOM 627 C C . GLU A 1 82 ? -20.234 5.679 37.462 1.00 91.00 82 GLU A C 1
ATOM 629 O O . GLU A 1 82 ? -21.244 6.200 36.983 1.00 91.00 82 GLU A O 1
ATOM 634 N N . THR A 1 83 ? -19.243 5.220 36.707 1.00 92.69 83 THR A N 1
ATOM 635 C CA . THR A 1 83 ? -19.292 5.181 35.246 1.00 92.69 83 THR A CA 1
ATOM 636 C C . THR A 1 83 ? -19.342 3.732 34.785 1.00 92.69 83 THR A C 1
ATOM 638 O O . THR A 1 83 ? -18.654 2.873 35.337 1.00 92.69 83 THR A O 1
ATOM 641 N N . VAL A 1 84 ? -20.184 3.446 33.789 1.00 94.56 84 VAL A N 1
ATOM 642 C CA . VAL A 1 84 ? -20.387 2.089 33.272 1.00 94.56 84 VAL A CA 1
ATOM 643 C C . VAL A 1 84 ? -19.822 1.975 31.864 1.00 94.56 84 VAL A C 1
ATOM 645 O O . VAL A 1 84 ? -20.357 2.560 30.922 1.00 94.56 84 VAL A O 1
ATOM 648 N N . ASP A 1 85 ? -18.784 1.158 31.722 1.00 94.06 85 ASP A N 1
ATOM 649 C CA . ASP A 1 85 ? -18.177 0.828 30.439 1.00 94.06 85 ASP A CA 1
ATOM 650 C C . ASP A 1 85 ? -18.732 -0.496 29.909 1.00 94.06 85 ASP A C 1
ATOM 652 O O . ASP A 1 85 ? -18.671 -1.545 30.555 1.00 94.06 85 ASP A O 1
ATOM 656 N N . ILE A 1 86 ? -19.285 -0.450 28.695 1.00 94.00 86 ILE A N 1
ATOM 657 C CA . ILE A 1 86 ? -19.870 -1.613 28.025 1.00 94.00 86 ILE A CA 1
ATOM 658 C C . ILE A 1 86 ? -18.901 -2.116 26.959 1.00 94.00 86 ILE A C 1
ATOM 660 O O . ILE A 1 86 ? -18.611 -1.423 25.982 1.00 94.00 86 ILE A O 1
ATOM 664 N N . ILE A 1 87 ? -18.460 -3.362 27.110 1.00 94.56 87 ILE A N 1
ATOM 665 C CA . ILE A 1 87 ? -17.519 -4.020 26.205 1.00 94.56 87 ILE A CA 1
ATOM 666 C C . ILE A 1 87 ? -18.247 -5.158 25.474 1.00 94.56 87 ILE A C 1
ATOM 668 O O . ILE A 1 87 ? -18.798 -6.056 26.121 1.00 94.56 87 ILE A O 1
ATOM 672 N N . PRO A 1 88 ? -18.275 -5.163 24.129 1.00 94.31 88 PRO A N 1
ATOM 673 C CA . PRO A 1 88 ? -18.891 -6.237 23.359 1.00 94.31 88 PRO A CA 1
ATOM 674 C C . PRO A 1 88 ? -18.077 -7.541 23.439 1.00 94.31 88 PRO A C 1
ATOM 676 O O . PRO A 1 88 ? -16.916 -7.536 23.843 1.00 94.31 88 PRO A O 1
ATOM 679 N N . PRO A 1 89 ? -18.642 -8.682 23.012 1.00 92.62 89 PRO A N 1
ATOM 680 C CA . PRO A 1 89 ? -17.897 -9.938 22.930 1.00 92.62 89 PRO A CA 1
ATOM 681 C C . PRO A 1 89 ? -16.722 -9.854 21.943 1.00 92.62 89 PRO A C 1
ATOM 683 O O . PRO A 1 89 ? -16.895 -9.416 20.802 1.00 92.62 89 PRO A O 1
ATOM 686 N N . GLY A 1 90 ? -15.554 -10.355 22.344 1.00 91.12 90 GLY A N 1
ATOM 687 C CA . GLY A 1 90 ? -14.380 -10.494 21.476 1.00 91.12 90 GLY A CA 1
ATOM 688 C C . GLY A 1 90 ? -13.069 -10.208 22.209 1.00 91.12 90 GLY A C 1
ATOM 689 O O . GLY A 1 90 ? -12.286 -11.139 22.372 1.00 91.12 90 GLY A O 1
ATOM 690 N N . PRO A 1 91 ? -12.835 -8.963 22.663 1.00 93.88 91 PRO A N 1
ATOM 691 C CA . PRO A 1 91 ? -11.639 -8.607 23.422 1.00 93.88 91 PRO A CA 1
ATOM 692 C C . PRO A 1 91 ? -11.593 -9.316 24.784 1.00 93.88 91 PRO A C 1
ATOM 69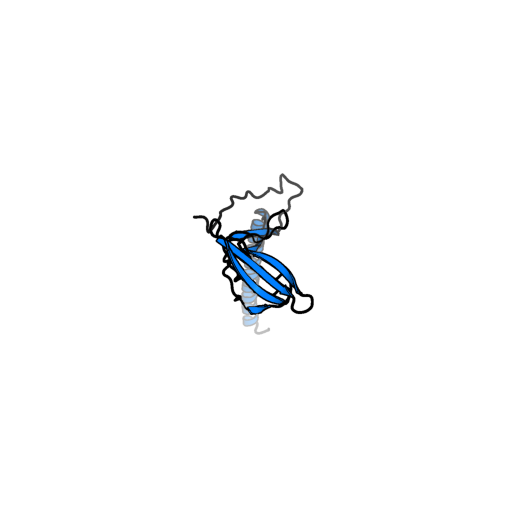4 O O . PRO A 1 91 ? -12.618 -9.428 25.463 1.00 93.88 91 PRO A O 1
ATOM 697 N N . GLU A 1 92 ? -10.410 -9.773 25.193 1.00 94.00 92 GLU A N 1
ATOM 698 C CA . GLU A 1 92 ? -10.203 -10.372 26.517 1.00 94.00 92 GLU A CA 1
ATOM 699 C C . GLU A 1 92 ? -9.955 -9.281 27.556 1.00 94.00 92 GLU A C 1
ATOM 701 O O . GLU A 1 92 ? -9.305 -8.280 27.262 1.00 94.00 92 GLU A O 1
ATOM 706 N N . LEU A 1 93 ? -10.469 -9.465 28.769 1.00 94.69 93 LEU A N 1
ATOM 707 C CA . LEU A 1 93 ? -10.321 -8.487 29.841 1.00 94.69 93 LEU A CA 1
ATOM 708 C C . LEU A 1 93 ? -8.945 -8.600 30.513 1.00 94.69 93 LEU A C 1
ATOM 710 O O . LEU A 1 93 ? -8.497 -9.708 30.798 1.00 94.69 93 LEU A O 1
ATOM 714 N N . LEU A 1 94 ? -8.299 -7.461 30.777 1.00 94.81 94 LEU A N 1
ATOM 715 C CA . LEU A 1 94 ? -6.983 -7.388 31.430 1.00 94.81 94 LEU A CA 1
ATOM 716 C C . LEU A 1 94 ? -7.044 -6.930 32.891 1.00 94.81 94 LEU A C 1
ATOM 718 O O . LEU A 1 94 ? -6.072 -7.114 33.615 1.00 94.81 94 LEU A O 1
ATOM 722 N N . VAL A 1 95 ? -8.161 -6.333 33.306 1.00 94.62 95 VAL A N 1
ATOM 723 C CA . VAL A 1 95 ? -8.344 -5.760 34.645 1.00 94.62 95 VAL A CA 1
ATOM 724 C C . VAL A 1 95 ? -9.177 -6.668 35.543 1.00 94.62 95 VAL A C 1
ATOM 726 O O . VAL A 1 95 ? -10.010 -7.442 35.060 1.00 94.62 95 VAL A O 1
ATOM 729 N N . SER A 1 96 ? -8.968 -6.554 36.854 1.00 95.00 96 SER A N 1
ATOM 730 C CA . SER A 1 96 ? -9.721 -7.296 37.878 1.00 95.00 96 SER A CA 1
ATOM 731 C C . SER A 1 96 ? -10.561 -6.375 38.767 1.00 95.00 96 SER A C 1
ATOM 733 O O . SER A 1 96 ? -10.309 -5.176 38.865 1.00 95.00 96 SER A O 1
ATOM 735 N N . GLU A 1 97 ? -11.568 -6.933 39.444 1.00 94.88 97 GLU A N 1
ATOM 736 C CA . GLU A 1 97 ? -12.327 -6.192 40.460 1.00 94.88 97 GLU A CA 1
ATOM 737 C C . GLU A 1 97 ? -11.400 -5.741 41.602 1.00 94.88 97 GLU A C 1
ATOM 739 O O . GLU A 1 97 ? -10.517 -6.485 42.033 1.00 94.88 97 GLU A O 1
ATOM 744 N N . GLY A 1 98 ? -11.592 -4.515 42.088 1.00 93.00 98 GLY A N 1
ATOM 745 C CA . GLY A 1 98 ? -10.759 -3.888 43.119 1.00 93.00 98 GLY A CA 1
ATOM 746 C C . GLY A 1 98 ? -9.481 -3.218 42.600 1.00 93.00 98 GLY A C 1
ATOM 747 O O . GLY A 1 98 ? -8.775 -2.578 43.379 1.00 93.00 98 GLY A O 1
ATOM 748 N N . GLU A 1 99 ? -9.179 -3.320 41.306 1.00 94.44 99 GLU A N 1
ATOM 749 C CA . GLU A 1 99 ? -8.024 -2.658 40.699 1.00 94.44 99 GLU A CA 1
ATOM 750 C C . GLU A 1 99 ? -8.276 -1.156 40.497 1.00 94.44 99 GLU A C 1
ATOM 752 O O . GLU A 1 99 ? -9.368 -0.741 40.103 1.00 94.44 99 GLU A O 1
ATOM 757 N N . TYR A 1 100 ? -7.255 -0.332 40.747 1.00 94.25 100 TYR A N 1
ATOM 758 C CA . TYR A 1 100 ? -7.290 1.091 40.416 1.00 94.25 100 TYR A CA 1
ATOM 759 C C . TYR A 1 100 ? -6.817 1.316 38.977 1.00 94.25 100 TYR A C 1
ATOM 761 O O . TYR A 1 100 ? -5.695 0.952 38.621 1.00 94.25 100 TYR A O 1
ATOM 769 N N . ILE A 1 101 ? -7.644 1.981 38.175 1.00 94.94 101 ILE A N 1
ATOM 770 C CA . ILE A 1 101 ? -7.401 2.274 36.763 1.00 94.94 101 ILE A CA 1
ATOM 771 C C . ILE A 1 101 ? -7.385 3.782 36.502 1.00 94.94 101 ILE A C 1
ATOM 773 O O . ILE A 1 101 ? -8.048 4.573 37.177 1.00 94.94 101 ILE A O 1
ATOM 777 N N . LYS A 1 102 ? -6.601 4.200 35.510 1.00 94.94 102 LYS A N 1
ATOM 778 C CA . LYS A 1 102 ? -6.521 5.595 35.055 1.00 94.94 102 LYS A CA 1
ATOM 779 C C . LYS A 1 102 ? -7.477 5.840 33.887 1.00 94.94 102 LYS A C 1
ATOM 781 O O . LYS A 1 102 ? -7.821 4.912 33.161 1.00 94.94 102 LYS A O 1
ATOM 786 N N . LEU A 1 103 ? -7.835 7.106 33.668 1.00 93.81 103 LEU A N 1
ATOM 787 C CA . LEU A 1 103 ? -8.531 7.534 32.455 1.00 93.81 103 LEU A CA 1
ATOM 788 C C . LEU A 1 103 ? -7.754 7.061 31.216 1.00 93.81 103 LEU A C 1
ATOM 790 O O . LEU A 1 103 ? -6.524 7.152 31.192 1.00 93.81 103 LEU A O 1
ATOM 794 N N . ASP A 1 104 ? -8.476 6.545 30.221 1.00 94.88 104 ASP A N 1
ATOM 795 C CA . ASP A 1 104 ? -7.946 5.993 28.970 1.00 94.88 104 ASP A CA 1
ATOM 796 C C . ASP A 1 104 ? -7.031 4.760 29.114 1.00 94.88 104 ASP A C 1
ATOM 798 O O . ASP A 1 104 ? -6.465 4.289 28.122 1.00 94.88 104 ASP A O 1
ATOM 802 N N . GLN A 1 105 ? -6.918 4.172 30.311 1.00 96.50 105 GLN A N 1
ATOM 803 C CA . GLN A 1 105 ? -6.204 2.909 30.496 1.00 96.50 105 GLN A CA 1
ATOM 804 C C . GLN A 1 105 ? -6.922 1.778 29.734 1.00 96.50 105 GLN A C 1
ATOM 806 O O . GLN A 1 105 ? -8.148 1.668 29.826 1.00 96.50 105 GLN A O 1
ATOM 811 N N . PRO A 1 106 ? -6.202 0.919 28.989 1.00 96.69 106 PRO A N 1
ATOM 812 C CA . PRO A 1 106 ? -6.816 -0.201 28.285 1.00 96.69 106 PRO A CA 1
ATOM 813 C C . PRO A 1 106 ? -7.409 -1.208 29.276 1.00 96.69 106 PRO A C 1
ATOM 815 O O . PRO A 1 106 ? -6.704 -1.738 30.134 1.00 96.69 106 PRO A O 1
ATOM 818 N N . LEU A 1 107 ? -8.702 -1.492 29.126 1.00 96.00 107 LEU A N 1
ATOM 819 C CA . LEU A 1 107 ? -9.420 -2.504 29.906 1.00 96.00 107 LEU A CA 1
ATOM 820 C C . LEU A 1 107 ? -9.269 -3.894 29.283 1.00 96.00 107 LEU A C 1
ATOM 822 O O . LEU A 1 107 ? -9.357 -4.904 29.979 1.00 96.00 107 LEU A O 1
ATOM 826 N N . THR A 1 108 ? -9.047 -3.951 27.968 1.00 97.06 108 THR A N 1
ATOM 827 C CA . THR A 1 108 ? -9.002 -5.196 27.197 1.00 97.06 108 THR A CA 1
ATOM 828 C C . THR A 1 108 ? -7.705 -5.370 26.423 1.00 97.06 108 THR A C 1
ATOM 830 O O . THR A 1 108 ? -7.026 -4.402 26.079 1.00 97.06 108 THR A O 1
ATOM 833 N N . SER A 1 109 ? -7.398 -6.613 26.060 1.00 95.69 109 SER A N 1
ATOM 834 C CA . SER A 1 109 ? -6.384 -6.926 25.059 1.00 95.69 109 SER A CA 1
ATOM 835 C C . SER A 1 109 ? -6.823 -6.450 23.668 1.00 95.69 109 SER A C 1
ATOM 837 O O . SER A 1 109 ? -7.993 -6.126 23.435 1.00 95.69 109 SER A O 1
ATOM 839 N N . ASN A 1 110 ? -5.873 -6.377 22.731 1.00 97.06 110 ASN A N 1
ATOM 840 C CA . ASN A 1 110 ? -6.168 -6.067 21.336 1.00 97.06 110 ASN A CA 1
ATOM 841 C C . ASN A 1 110 ? -6.416 -7.370 20.554 1.00 97.06 110 ASN A C 1
ATOM 843 O O . ASN A 1 110 ? -5.452 -8.085 20.280 1.00 97.06 110 ASN A O 1
ATOM 847 N N . PRO A 1 111 ? -7.664 -7.682 20.155 1.00 96.31 111 PRO A N 1
ATOM 848 C CA . PRO A 1 111 ? -7.954 -8.900 19.397 1.00 96.31 111 PRO A CA 1
ATOM 849 C C . PRO A 1 111 ? -7.551 -8.797 17.916 1.00 96.31 111 PRO A C 1
ATOM 851 O O . PRO A 1 111 ? -7.636 -9.785 17.182 1.00 96.31 111 PRO A O 1
ATOM 854 N N . ASN A 1 112 ? -7.159 -7.611 17.436 1.00 97.38 112 ASN A N 1
ATOM 855 C CA . ASN A 1 112 ? -6.892 -7.401 16.023 1.00 97.38 112 ASN A CA 1
ATOM 856 C C . ASN A 1 112 ? -5.590 -8.080 15.576 1.00 97.38 112 ASN A C 1
ATOM 858 O O . ASN A 1 112 ? -4.496 -7.649 15.923 1.00 97.38 112 ASN A O 1
ATOM 862 N N . VAL A 1 113 ? -5.731 -9.075 14.701 1.00 96.75 113 VAL A N 1
ATOM 863 C CA . VAL A 1 113 ? -4.631 -9.746 13.980 1.00 96.75 113 VAL A CA 1
ATOM 864 C C . VAL A 1 113 ? -4.609 -9.403 12.483 1.00 96.75 113 VAL A C 1
ATOM 866 O O . VAL A 1 113 ? -3.932 -10.054 11.688 1.00 96.75 113 VAL A O 1
ATOM 869 N N . GLY A 1 114 ? -5.424 -8.427 12.077 1.00 96.31 114 GLY A N 1
ATOM 870 C CA . GLY A 1 114 ? -5.465 -7.893 10.723 1.00 96.31 114 GLY A CA 1
ATOM 871 C C . GLY A 1 114 ? -4.563 -6.676 10.538 1.00 96.31 114 GLY A C 1
ATOM 872 O O . GLY A 1 114 ? -3.851 -6.254 11.447 1.00 96.31 114 GLY A O 1
ATOM 873 N N . GLY A 1 115 ? -4.639 -6.073 9.357 1.00 97.00 115 GLY A N 1
ATOM 874 C CA . GLY A 1 115 ? -3.902 -4.859 9.043 1.00 97.00 115 GLY A CA 1
ATOM 875 C C . GLY A 1 115 ? -4.214 -4.317 7.656 1.00 97.00 115 GLY A C 1
ATOM 876 O O . GLY A 1 115 ? -4.639 -5.051 6.757 1.00 97.00 115 GLY A O 1
ATOM 877 N N . PHE A 1 116 ? -3.968 -3.019 7.508 1.00 98.19 116 PHE A N 1
ATOM 878 C CA . PHE A 1 116 ? -3.976 -2.310 6.239 1.00 98.19 116 PHE A CA 1
ATOM 879 C C . PHE A 1 116 ? -2.538 -1.971 5.845 1.00 98.19 116 PHE A C 1
ATOM 881 O O . PHE A 1 116 ? -1.755 -1.525 6.682 1.00 98.19 116 PHE A O 1
ATOM 888 N N . GLY A 1 117 ? -2.202 -2.197 4.580 1.00 97.81 117 GLY A N 1
ATOM 889 C CA . GLY A 1 117 ? -0.912 -1.861 3.994 1.00 97.81 117 GLY A CA 1
ATOM 890 C C . GLY A 1 117 ? -1.094 -1.070 2.706 1.00 97.81 117 GLY A C 1
ATOM 891 O O . GLY A 1 117 ? -2.067 -1.266 1.974 1.00 97.81 117 GLY A O 1
ATOM 892 N N . GLN A 1 118 ? -0.140 -0.185 2.438 1.00 98.31 118 GLN A N 1
ATOM 893 C CA . GLN A 1 118 ? -0.060 0.601 1.212 1.00 98.31 118 GLN A CA 1
ATOM 894 C C . GLN A 1 118 ? 1.231 0.259 0.480 1.00 98.31 118 GLN A C 1
ATOM 896 O O . GLN A 1 118 ? 2.232 -0.097 1.107 1.00 98.31 118 GLN A O 1
ATOM 901 N N . GLY A 1 119 ? 1.193 0.350 -0.841 1.00 97.75 119 GLY A N 1
ATOM 902 C CA . GLY A 1 119 ? 2.352 0.131 -1.685 1.00 97.75 119 GLY A CA 1
ATOM 903 C C . GLY A 1 119 ? 2.279 0.986 -2.935 1.00 97.75 119 GLY A C 1
ATOM 904 O O . GLY A 1 119 ? 1.210 1.152 -3.528 1.00 97.75 119 GLY A O 1
ATOM 905 N N . ASP A 1 120 ? 3.449 1.461 -3.338 1.00 97.69 120 ASP A N 1
ATOM 906 C CA . ASP A 1 120 ? 3.629 2.291 -4.515 1.00 97.69 120 ASP A CA 1
ATOM 907 C C . ASP A 1 120 ? 4.465 1.512 -5.528 1.00 97.69 120 ASP A C 1
ATOM 909 O O . ASP A 1 120 ? 5.438 0.835 -5.186 1.00 97.69 120 ASP A O 1
ATOM 913 N N . ALA A 1 121 ? 4.080 1.608 -6.790 1.00 97.56 121 ALA A N 1
ATOM 914 C CA . ALA A 1 121 ? 4.827 1.079 -7.915 1.00 97.56 121 ALA A CA 1
ATOM 915 C C . ALA A 1 121 ? 4.847 2.114 -9.036 1.00 97.56 121 ALA A C 1
ATOM 917 O O . ALA A 1 121 ? 4.107 3.095 -9.023 1.00 97.56 121 ALA A O 1
ATOM 918 N N . GLU A 1 122 ? 5.688 1.894 -10.035 1.00 97.94 122 GLU A N 1
ATOM 919 C CA . GLU A 1 122 ? 5.739 2.749 -11.210 1.00 97.94 122 GLU A CA 1
ATOM 920 C C . GLU A 1 122 ? 5.719 1.893 -12.469 1.00 97.94 122 GLU A C 1
ATOM 922 O O . GLU A 1 122 ? 6.281 0.797 -12.510 1.00 97.94 122 GLU A O 1
ATOM 927 N N . ILE A 1 123 ? 5.099 2.418 -13.519 1.00 98.00 123 ILE A N 1
ATOM 928 C CA . ILE A 1 123 ? 5.042 1.788 -14.832 1.00 98.00 123 ILE A CA 1
ATOM 929 C C . ILE A 1 123 ? 5.489 2.780 -15.898 1.00 98.00 123 ILE A C 1
ATOM 931 O O . ILE A 1 123 ? 5.113 3.950 -15.878 1.00 98.00 123 ILE A O 1
ATOM 935 N N . VAL A 1 124 ? 6.308 2.324 -16.842 1.00 98.19 124 VAL A N 1
ATOM 936 C CA . VAL A 1 124 ? 6.730 3.146 -17.981 1.00 98.19 124 VAL A CA 1
ATOM 937 C C . VAL A 1 124 ? 5.812 2.852 -19.158 1.00 98.19 124 VAL A C 1
ATOM 939 O O . VAL A 1 124 ? 5.825 1.744 -19.692 1.00 98.19 124 VAL A O 1
ATOM 942 N N . LEU A 1 125 ? 5.048 3.856 -19.589 1.00 98.00 125 LEU A N 1
ATOM 943 C CA . LEU A 1 125 ? 4.343 3.806 -20.864 1.00 98.00 125 LEU A CA 1
ATOM 944 C C . LEU A 1 125 ? 5.351 4.135 -21.969 1.00 98.00 125 LEU A C 1
ATOM 946 O O . LEU A 1 125 ? 5.746 5.291 -22.132 1.00 98.00 125 LEU A O 1
ATOM 950 N N . GLN A 1 126 ? 5.813 3.107 -22.684 1.00 97.50 126 GLN A N 1
ATOM 951 C CA . GLN A 1 126 ? 6.911 3.227 -23.641 1.00 97.50 126 GLN A CA 1
ATOM 952 C C . GLN A 1 126 ? 6.428 3.285 -25.092 1.00 97.50 126 GLN A C 1
ATOM 954 O O . GLN A 1 126 ? 5.522 2.557 -25.487 1.00 97.50 126 GLN A O 1
ATOM 959 N N . ASP A 1 127 ? 7.108 4.106 -25.890 1.00 97.12 127 ASP A N 1
ATOM 960 C CA . ASP A 1 127 ? 6.985 4.125 -27.346 1.00 97.12 127 ASP A CA 1
ATOM 961 C C . ASP A 1 127 ? 8.050 3.195 -27.967 1.00 97.12 127 ASP A C 1
ATOM 963 O O . ASP A 1 127 ? 9.251 3.424 -27.759 1.00 97.12 127 ASP A O 1
ATOM 967 N N . PRO A 1 128 ? 7.662 2.159 -28.737 1.00 97.06 128 PRO A N 1
ATOM 968 C CA . PRO A 1 128 ? 8.604 1.276 -29.423 1.00 97.06 128 PRO A CA 1
ATOM 969 C C . PRO A 1 128 ? 9.625 2.012 -30.304 1.00 97.06 128 PRO A C 1
ATOM 971 O O . PRO A 1 128 ? 10.776 1.574 -30.389 1.00 97.06 128 PRO A O 1
ATOM 974 N N . LEU A 1 129 ? 9.254 3.146 -30.912 1.00 97.62 129 LEU A N 1
ATOM 975 C CA . LEU A 1 129 ? 10.152 3.923 -31.776 1.00 97.62 129 LEU A CA 1
ATOM 976 C C . LEU A 1 129 ? 11.339 4.508 -31.001 1.00 97.62 129 LEU A C 1
ATOM 978 O O . LEU A 1 129 ? 12.454 4.558 -31.524 1.00 97.62 129 LEU A O 1
ATOM 982 N N . ARG A 1 130 ? 11.143 4.880 -29.728 1.00 97.31 130 ARG A N 1
ATOM 983 C CA . ARG A 1 130 ? 12.231 5.363 -28.858 1.00 97.31 130 ARG A CA 1
ATOM 984 C C . ARG A 1 130 ? 13.281 4.281 -28.629 1.00 97.31 130 ARG A C 1
ATOM 986 O O . ARG A 1 130 ? 14.475 4.566 -28.664 1.00 97.31 130 ARG A O 1
ATOM 993 N N . ILE A 1 131 ? 12.841 3.039 -28.429 1.00 97.88 131 ILE A N 1
ATOM 994 C CA . ILE A 1 131 ? 13.741 1.897 -28.233 1.00 97.88 131 ILE A CA 1
ATOM 995 C C . ILE A 1 131 ? 14.469 1.551 -29.533 1.00 97.88 131 ILE A C 1
ATOM 997 O O . ILE A 1 131 ? 15.676 1.327 -29.509 1.00 97.88 131 ILE A O 1
ATOM 1001 N N . GLN A 1 132 ? 13.780 1.569 -30.674 1.00 98.19 132 GLN A N 1
ATOM 1002 C CA . GLN A 1 132 ? 14.418 1.341 -31.975 1.00 98.19 132 GLN A CA 1
ATOM 1003 C C . GLN A 1 132 ? 15.502 2.389 -32.271 1.00 98.19 132 GLN A C 1
ATOM 1005 O O . GLN A 1 132 ? 16.620 2.029 -32.644 1.00 98.19 132 GLN A O 1
ATOM 1010 N N . GLY A 1 133 ? 15.208 3.672 -32.036 1.00 98.50 133 GLY A N 1
ATOM 1011 C CA . GLY A 1 133 ? 16.188 4.751 -32.172 1.00 98.50 133 GLY A CA 1
ATOM 1012 C C . GLY A 1 133 ? 17.382 4.587 -31.227 1.00 98.50 133 GLY A C 1
ATOM 1013 O O . GLY A 1 133 ? 18.529 4.740 -31.650 1.00 98.50 133 GLY A O 1
ATOM 1014 N N . LEU A 1 134 ? 17.129 4.199 -29.971 1.00 98.44 134 LEU A N 1
ATOM 1015 C CA . LEU A 1 134 ? 18.183 3.912 -28.995 1.00 98.44 134 LEU A CA 1
ATOM 1016 C C . LEU A 1 134 ? 19.099 2.771 -29.459 1.00 98.44 134 LEU A C 1
ATOM 1018 O O . LEU A 1 134 ? 20.316 2.897 -29.367 1.00 98.44 134 LEU A O 1
ATOM 1022 N N . LEU A 1 135 ? 18.543 1.677 -29.984 1.00 98.62 135 LEU A N 1
ATOM 1023 C CA . LEU A 1 135 ? 19.336 0.542 -30.467 1.00 98.62 135 LEU A CA 1
ATOM 1024 C C . LEU A 1 135 ? 20.242 0.933 -31.640 1.00 98.62 135 LEU A C 1
ATOM 1026 O O . LEU A 1 135 ? 21.417 0.565 -31.653 1.00 98.62 135 LEU A O 1
ATOM 1030 N N . PHE A 1 136 ? 19.729 1.715 -32.592 1.00 98.50 136 PHE A N 1
ATOM 1031 C CA . PHE A 1 136 ? 20.537 2.223 -33.701 1.00 98.50 136 PHE A CA 1
ATOM 1032 C C . PHE A 1 136 ? 21.676 3.126 -33.210 1.00 98.50 136 PHE A C 1
ATOM 1034 O O . PHE A 1 136 ? 22.817 2.997 -33.656 1.00 98.50 136 PHE A O 1
ATOM 1041 N N . PHE A 1 137 ? 21.385 4.007 -32.251 1.00 98.62 137 PHE A N 1
ATOM 1042 C CA . PHE A 1 137 ? 22.396 4.860 -31.636 1.00 98.62 137 PHE A CA 1
ATOM 1043 C C . PHE A 1 137 ? 23.477 4.046 -30.910 1.00 98.62 137 PHE A C 1
ATOM 1045 O O . PHE A 1 137 ? 24.664 4.295 -31.092 1.00 98.62 137 PHE A O 1
ATOM 1052 N N . LEU A 1 138 ? 23.101 3.024 -30.138 1.00 98.69 138 LEU A N 1
ATOM 1053 C CA . LEU A 1 138 ? 24.076 2.155 -29.472 1.00 98.69 138 LEU A CA 1
ATOM 1054 C C . LEU A 1 138 ? 24.957 1.408 -30.482 1.00 98.69 138 LEU A C 1
ATOM 1056 O O . LEU A 1 138 ? 26.170 1.320 -30.291 1.00 98.69 138 LEU A O 1
ATOM 1060 N N . ALA A 1 139 ? 24.379 0.924 -31.584 1.00 98.69 139 ALA A N 1
ATOM 1061 C CA . ALA A 1 139 ? 25.140 0.280 -32.651 1.00 98.69 139 ALA A CA 1
ATOM 1062 C C . ALA A 1 139 ? 26.150 1.239 -33.304 1.00 98.69 139 ALA A C 1
ATOM 1064 O O . ALA A 1 139 ? 27.295 0.852 -33.550 1.00 98.69 139 ALA A O 1
ATOM 1065 N N . SER A 1 140 ? 25.767 2.499 -33.542 1.00 98.69 140 SER A N 1
ATOM 1066 C CA . SER A 1 140 ? 26.676 3.499 -34.113 1.00 98.69 140 SER A CA 1
ATOM 1067 C C . SER A 1 140 ? 27.811 3.869 -33.153 1.00 98.69 140 SER A C 1
ATOM 1069 O O . SER A 1 140 ? 28.957 3.997 -33.586 1.00 98.69 140 SER A O 1
ATOM 1071 N N . VAL A 1 141 ? 27.531 3.949 -31.847 1.00 98.75 141 VAL A N 1
ATOM 1072 C CA . VAL A 1 141 ? 28.549 4.164 -30.807 1.00 98.75 141 VAL A CA 1
ATOM 1073 C C . VAL A 1 141 ? 29.553 3.012 -30.775 1.00 98.75 141 VAL A C 1
ATOM 1075 O O . VAL A 1 141 ? 30.759 3.263 -30.788 1.00 98.75 141 VAL A O 1
ATOM 1078 N N . ILE A 1 142 ? 29.084 1.760 -30.792 1.00 98.69 142 ILE A N 1
ATOM 1079 C CA . ILE A 1 142 ? 29.962 0.578 -30.828 1.00 98.69 142 ILE A CA 1
ATOM 1080 C C . ILE A 1 142 ? 30.847 0.610 -32.078 1.00 98.69 142 ILE A C 1
ATOM 1082 O O . ILE A 1 142 ? 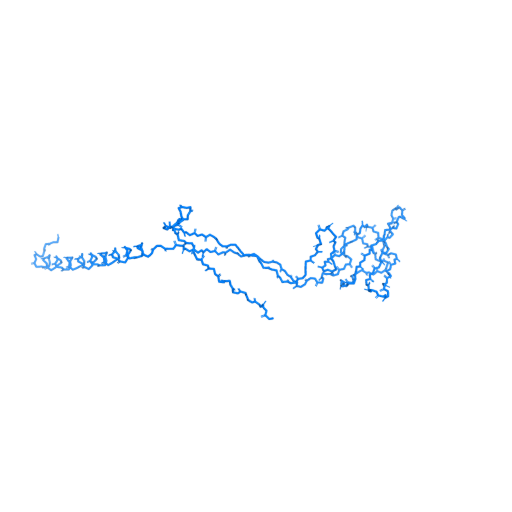32.060 0.407 -31.992 1.00 98.69 142 ILE A O 1
ATOM 1086 N N . LEU A 1 143 ? 30.266 0.918 -33.239 1.00 98.56 143 LEU A N 1
ATOM 1087 C CA . LEU A 1 143 ? 31.008 1.007 -34.494 1.00 98.56 143 LEU A CA 1
ATOM 1088 C C . LEU A 1 143 ? 32.095 2.093 -34.437 1.00 98.56 143 LEU A C 1
ATOM 1090 O O . LEU A 1 143 ? 33.237 1.851 -34.832 1.00 98.56 143 LEU A O 1
ATOM 1094 N N . ALA A 1 144 ? 31.769 3.270 -33.900 1.00 98.50 144 ALA A N 1
ATOM 1095 C CA . ALA A 1 144 ? 32.726 4.358 -33.726 1.00 98.50 144 ALA A CA 1
ATOM 1096 C C . ALA A 1 144 ? 33.872 3.971 -32.776 1.00 98.50 144 ALA A C 1
ATOM 1098 O O . ALA A 1 144 ? 35.038 4.222 -33.086 1.00 98.50 144 ALA A O 1
ATOM 1099 N N . GLN A 1 145 ? 33.565 3.312 -31.653 1.00 98.44 145 GLN A N 1
ATOM 1100 C CA . GLN A 1 145 ? 34.573 2.818 -30.709 1.00 98.44 145 GLN A CA 1
ATOM 1101 C C . GLN A 1 145 ? 35.537 1.829 -31.376 1.00 98.44 145 GLN A C 1
ATOM 1103 O O . GLN A 1 145 ? 36.753 1.965 -31.223 1.00 98.44 145 GLN A O 1
ATOM 1108 N N . ILE A 1 146 ? 35.017 0.881 -32.165 1.00 98.50 146 ILE A N 1
ATOM 1109 C CA . ILE A 1 146 ? 35.837 -0.072 -32.927 1.00 98.50 146 ILE A CA 1
ATOM 1110 C C . ILE A 1 146 ? 36.772 0.676 -33.882 1.00 98.50 146 ILE A C 1
ATOM 1112 O O . ILE A 1 146 ? 37.981 0.432 -33.876 1.00 98.50 146 ILE A O 1
ATOM 1116 N N . PHE A 1 147 ? 36.248 1.618 -34.670 1.00 98.38 147 PHE A N 1
ATOM 1117 C CA . PHE A 1 147 ? 37.066 2.363 -35.627 1.00 98.38 147 PHE A CA 1
ATOM 1118 C C . PHE A 1 147 ? 38.145 3.217 -34.963 1.00 98.38 147 PHE A C 1
ATOM 1120 O O . PHE A 1 147 ? 39.270 3.253 -35.462 1.00 98.38 147 PHE A O 1
ATOM 1127 N N . LEU A 1 148 ? 37.853 3.859 -33.829 1.00 98.44 148 LEU A N 1
ATOM 1128 C CA . LEU A 1 148 ? 38.850 4.633 -33.085 1.00 98.44 148 LEU A CA 1
ATOM 1129 C C . LEU A 1 148 ? 39.998 3.749 -32.588 1.00 98.44 148 LEU A C 1
ATOM 1131 O O . LEU A 1 148 ? 41.166 4.110 -32.747 1.00 98.44 148 LEU A O 1
ATOM 1135 N N . VAL A 1 149 ? 39.690 2.569 -32.042 1.00 98.44 149 VAL A N 1
ATOM 1136 C CA . VAL A 1 149 ? 40.713 1.616 -31.585 1.00 98.44 149 VAL A CA 1
ATOM 1137 C C . VAL A 1 149 ? 41.541 1.101 -32.760 1.00 98.44 149 VAL A C 1
ATOM 1139 O O . VAL A 1 149 ? 42.771 1.115 -32.690 1.00 98.44 149 VAL A O 1
ATOM 1142 N N . LEU A 1 150 ? 40.898 0.697 -33.859 1.00 98.06 150 LEU A N 1
ATOM 1143 C CA . LEU A 1 150 ? 41.600 0.234 -35.058 1.00 98.06 150 LEU A CA 1
ATOM 1144 C C . LEU A 1 150 ? 42.499 1.326 -35.642 1.00 98.06 150 LEU A C 1
ATOM 1146 O O . LEU A 1 150 ? 43.653 1.054 -35.977 1.00 98.06 150 LEU A O 1
ATOM 1150 N N . LYS A 1 151 ? 42.015 2.571 -35.707 1.00 97.62 151 LYS A N 1
ATOM 1151 C CA . LYS A 1 151 ? 42.800 3.697 -36.213 1.00 97.62 151 LYS A CA 1
ATOM 1152 C C . LYS A 1 151 ? 43.989 4.013 -35.310 1.00 97.62 151 LYS A C 1
ATOM 1154 O O . LYS A 1 151 ? 45.087 4.234 -35.822 1.00 97.62 151 LYS A O 1
ATOM 1159 N N . LYS A 1 152 ? 43.806 3.974 -33.987 1.00 97.00 152 LYS A N 1
ATOM 1160 C CA . LYS A 1 152 ? 44.906 4.103 -33.022 1.00 97.00 152 LYS A CA 1
ATOM 1161 C C . LYS A 1 152 ? 45.960 3.018 -33.252 1.00 97.00 152 LYS A C 1
ATOM 1163 O O . LYS A 1 152 ? 47.131 3.339 -33.414 1.00 97.00 152 LYS A O 1
ATOM 1168 N N . LYS A 1 153 ? 45.549 1.749 -33.354 1.00 96.25 153 LYS A N 1
ATOM 1169 C CA . LYS A 1 153 ? 46.462 0.621 -33.622 1.00 96.25 153 LYS A CA 1
ATOM 1170 C C . LYS A 1 153 ? 47.175 0.727 -34.964 1.00 96.25 153 LYS A C 1
ATOM 1172 O O . LYS A 1 153 ? 48.328 0.323 -35.073 1.00 96.25 153 LYS A O 1
ATOM 1177 N N . GLN A 1 154 ? 46.518 1.275 -35.981 1.00 95.44 154 GLN A N 1
ATOM 1178 C CA . GLN A 1 154 ? 47.159 1.574 -37.256 1.00 95.44 154 GLN A CA 1
ATOM 1179 C C . GLN A 1 154 ? 48.249 2.645 -37.095 1.00 95.44 154 GLN A C 1
ATOM 1181 O O . GLN A 1 154 ? 49.334 2.476 -37.640 1.00 95.44 154 GLN A O 1
ATOM 1186 N N . PHE A 1 155 ? 47.975 3.728 -36.363 1.00 94.94 155 PHE A N 1
ATOM 1187 C CA . PHE A 1 155 ? 48.929 4.825 -36.173 1.00 94.94 155 PHE A CA 1
ATOM 1188 C C . PHE A 1 155 ? 50.126 4.424 -35.299 1.00 94.94 155 PHE A C 1
ATOM 1190 O O . PHE A 1 155 ? 51.256 4.734 -35.657 1.00 94.94 155 PHE A O 1
ATOM 1197 N N . GLU A 1 156 ? 49.904 3.630 -34.243 1.00 93.88 156 GLU A N 1
ATOM 1198 C CA . GLU A 1 156 ? 50.980 3.057 -33.414 1.00 93.88 156 GLU A CA 1
ATOM 1199 C C . GLU A 1 156 ? 52.013 2.290 -34.266 1.00 93.88 156 GLU A C 1
ATOM 1201 O O . GLU A 1 156 ? 53.208 2.359 -33.997 1.00 93.88 156 GLU A O 1
ATOM 1206 N N . LYS A 1 157 ? 51.587 1.601 -35.339 1.00 91.50 157 LYS A N 1
ATOM 1207 C CA . LYS A 1 157 ? 52.514 0.920 -36.265 1.00 91.50 157 LYS A CA 1
ATOM 1208 C C . LYS A 1 157 ? 53.392 1.889 -37.060 1.00 91.50 157 LYS A C 1
ATOM 1210 O O . LYS A 1 157 ? 54.538 1.553 -37.337 1.00 91.50 157 LYS A O 1
ATOM 1215 N N . VAL A 1 158 ? 52.862 3.053 -37.441 1.00 92.06 158 VAL A N 1
ATOM 1216 C CA . VAL A 1 158 ? 53.621 4.084 -38.170 1.00 92.06 158 VAL A CA 1
ATOM 1217 C C . VAL A 1 158 ? 54.650 4.725 -37.244 1.00 92.06 158 VAL A C 1
ATOM 1219 O O . VAL A 1 158 ? 55.824 4.758 -37.590 1.00 92.06 158 VAL A O 1
ATOM 1222 N N . GLN A 1 159 ? 54.244 5.113 -36.030 1.00 89.88 159 GLN A N 1
ATOM 1223 C CA . GLN A 1 159 ? 55.160 5.664 -35.021 1.00 89.88 159 GLN A CA 1
ATOM 1224 C C . GLN A 1 159 ? 56.313 4.700 -34.703 1.00 89.88 159 GLN A C 1
ATOM 1226 O O . GLN A 1 159 ? 57.465 5.113 -34.603 1.00 89.88 159 GLN A O 1
ATOM 1231 N N . LEU A 1 160 ? 56.027 3.395 -34.604 1.00 88.75 160 LEU A N 1
ATOM 1232 C CA . LEU A 1 160 ? 57.058 2.370 -34.409 1.00 88.75 160 LEU A CA 1
ATOM 1233 C C . LEU A 1 160 ? 58.048 2.281 -35.581 1.00 88.75 160 LEU A C 1
ATOM 1235 O O . LEU A 1 160 ? 59.229 2.043 -35.347 1.00 88.75 160 LEU A O 1
ATOM 1239 N N . ALA A 1 161 ? 57.584 2.453 -36.822 1.00 88.12 161 ALA A N 1
ATOM 1240 C CA . ALA A 1 161 ? 58.444 2.417 -38.005 1.00 88.12 161 ALA A CA 1
ATOM 1241 C C . ALA A 1 161 ? 59.311 3.680 -38.138 1.00 88.12 161 ALA A C 1
ATOM 1243 O O . ALA A 1 161 ? 60.458 3.590 -38.570 1.00 88.12 161 ALA A O 1
ATOM 1244 N N . GLU A 1 162 ? 58.779 4.842 -37.759 1.00 86.12 162 GLU A N 1
ATOM 1245 C CA . GLU A 1 162 ? 59.477 6.131 -37.854 1.00 86.12 162 GLU A CA 1
ATOM 1246 C C . GLU A 1 162 ? 60.371 6.428 -36.634 1.00 86.12 162 GLU A C 1
ATOM 1248 O O . GLU A 1 162 ? 61.183 7.349 -36.691 1.00 86.12 162 GLU A O 1
ATOM 1253 N N . MET A 1 163 ? 60.237 5.661 -35.538 1.00 76.00 163 MET A N 1
ATOM 1254 C CA . MET A 1 163 ? 60.903 5.864 -34.234 1.00 76.00 163 MET A CA 1
ATOM 1255 C C . MET A 1 163 ? 60.817 7.305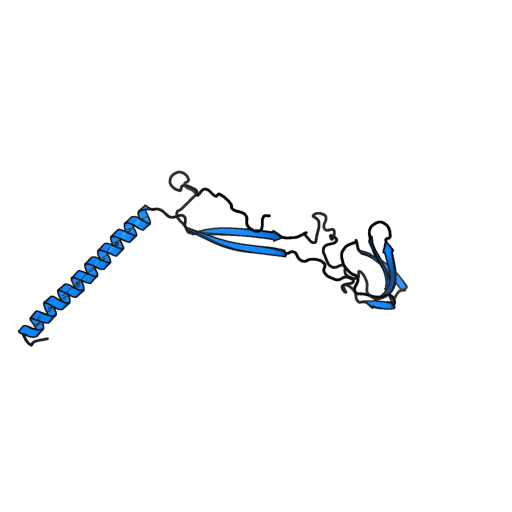 -33.692 1.00 76.00 163 MET A C 1
ATOM 1257 O O . MET A 1 163 ? 61.599 7.699 -32.828 1.00 76.00 163 MET A O 1
ATOM 1261 N N . ASN A 1 164 ? 59.848 8.076 -34.182 1.00 66.31 164 ASN A N 1
ATOM 1262 C CA . ASN A 1 164 ? 59.505 9.415 -33.733 1.00 66.31 164 ASN A CA 1
ATOM 1263 C C . ASN A 1 164 ? 58.073 9.368 -33.201 1.00 66.31 164 ASN A C 1
ATOM 1265 O O . ASN A 1 164 ? 57.165 8.880 -33.878 1.00 66.31 164 ASN A O 1
ATOM 1269 N N . PHE A 1 165 ? 57.907 9.825 -31.962 1.00 70.56 165 PHE A N 1
ATOM 1270 C CA . PHE A 1 165 ? 56.670 9.710 -31.194 1.00 70.56 165 PHE A CA 1
ATOM 1271 C C . PHE A 1 165 ? 55.860 10.999 -31.213 1.00 70.56 165 PHE A C 1
ATOM 1273 O O . PHE A 1 165 ? 56.468 12.078 -31.030 1.00 70.56 165 PHE A O 1
#